Protein AF-A0A6V7JXX2-F1 (afdb_monomer)

Secondary structure (DSSP, 8-state):
--B-TTT-PBPSSPEEPS-SS--S-EESSHHHHHHHHHHHHHHHHHHHHHHHTT--HHHHHHHHHHHTS-HHHHHHHHHHHHH-------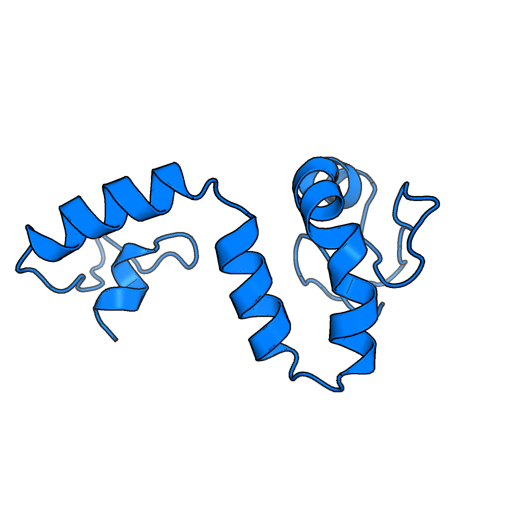-SSS---TT-GGGGGG-

Foldseek 3Di:
DQAAPQPRHGAPPWAAAPDPQDRDHTHNDPVSNVVCVVLCVQCVVVPVVCVVVVDDPVVVVVVSLVSVDDPVVVVVVVVVLVVDPDQDDADPVRHDDPNDPSNVVND

Nearest PDB structures (foldseek):
  2odd-assembly1_A  TM=7.476E-01  e=8.663E-02  Homo sapiens
  4o6f-assembly1_A  TM=6.841E-01  e=1.217E-01  Homo sapiens
  3tg5-assembly1_A  TM=7.611E-01  e=3.152E-01  Homo sapiens
  6cby-assembly2_B  TM=7.091E-01  e=2.571E-01  Homo sapiens

pLDDT: mean 83.23, std 8.97, range [49.16, 96.44]

Radius of gyration: 16.43 Å; Cα contacts (8 Å, |Δi|>4): 95; chains: 1; bounding box: 39×27×43 Å

Mean predicted aligned error: 7.54 Å

Solvent-accessible surface area (backbone atoms only — not comparable to full-atom values): 6582 Å² total; per-residue (Å²): 95,62,36,12,73,65,78,61,48,72,32,89,61,68,31,72,57,98,48,94,88,58,87,79,58,20,15,62,37,70,71,42,38,64,71,30,45,70,49,45,68,76,39,54,85,53,50,59,61,48,62,73,65,69,56,53,71,65,56,56,51,53,52,51,68,52,69,69,50,62,68,70,58,53,56,58,45,50,61,48,50,79,70,45,94,64,70,59,69,73,40,95,92,47,62,85,48,99,84,45,72,64,56,67,77,48,110

Structure (mmCIF, N/CA/C/O backbone):
data_AF-A0A6V7JXX2-F1
#
_entry.id   AF-A0A6V7JXX2-F1
#
loop_
_atom_site.group_PDB
_atom_site.id
_atom_site.type_symbol
_atom_site.label_atom_id
_atom_site.label_alt_id
_atom_site.label_comp_id
_atom_site.label_asym_id
_atom_site.label_entity_id
_atom_site.label_seq_id
_atom_site.pdbx_PDB_ins_code
_atom_site.Cartn_x
_atom_site.Cartn_y
_atom_site.Cartn_z
_atom_site.occupancy
_atom_site.B_iso_or_equiv
_atom_site.auth_seq_id
_atom_site.auth_comp_id
_atom_site.auth_asym_id
_atom_site.auth_atom_id
_atom_site.pdbx_PDB_model_num
ATOM 1 N N . LEU A 1 1 ? 7.738 6.524 -9.985 1.00 72.69 1 LEU A N 1
ATOM 2 C CA . LEU A 1 1 ? 8.682 5.479 -9.497 1.00 72.69 1 LEU A CA 1
ATOM 3 C C . LEU A 1 1 ? 9.775 6.013 -8.552 1.00 72.69 1 LEU A C 1
ATOM 5 O O . LEU A 1 1 ? 10.596 5.236 -8.075 1.00 72.69 1 LEU A O 1
ATOM 9 N N . THR A 1 2 ? 9.783 7.312 -8.229 1.00 86.31 2 THR A N 1
ATOM 10 C CA . THR A 1 2 ? 10.800 7.965 -7.380 1.00 86.31 2 THR A CA 1
ATOM 11 C C . THR A 1 2 ? 10.738 7.574 -5.907 1.00 86.31 2 THR A C 1
ATOM 13 O O . THR A 1 2 ? 11.728 7.729 -5.200 1.00 86.31 2 THR A O 1
ATOM 16 N N . ASN A 1 3 ? 9.598 7.076 -5.433 1.00 89.56 3 ASN A N 1
ATOM 17 C CA . ASN A 1 3 ? 9.363 6.701 -4.043 1.00 89.56 3 ASN A CA 1
ATOM 18 C C . ASN A 1 3 ? 8.833 5.268 -3.975 1.00 89.56 3 ASN A C 1
ATOM 20 O O . ASN A 1 3 ? 8.112 4.821 -4.869 1.00 89.56 3 ASN A O 1
ATOM 24 N N . CYS A 1 4 ? 9.190 4.562 -2.907 1.00 92.44 4 CYS A N 1
ATOM 25 C CA . CYS A 1 4 ? 8.699 3.228 -2.605 1.00 92.44 4 CYS A CA 1
ATOM 26 C C . CYS A 1 4 ? 7.184 3.265 -2.388 1.00 92.44 4 CYS A C 1
ATOM 28 O O . CYS A 1 4 ? 6.703 4.046 -1.568 1.00 92.44 4 CYS A O 1
ATOM 30 N N . HIS A 1 5 ? 6.443 2.394 -3.072 1.00 90.12 5 HIS A N 1
ATOM 31 C CA . HIS A 1 5 ? 4.984 2.349 -2.971 1.00 90.12 5 HIS A CA 1
ATOM 32 C C . HIS A 1 5 ? 4.485 1.930 -1.576 1.00 90.12 5 HIS A C 1
ATOM 34 O O . HIS A 1 5 ? 3.407 2.343 -1.159 1.00 90.12 5 HIS A O 1
ATOM 40 N N . TYR A 1 6 ? 5.304 1.186 -0.826 1.00 91.19 6 TYR A N 1
ATOM 41 C CA . TYR A 1 6 ? 4.980 0.741 0.530 1.00 91.19 6 TYR A CA 1
ATOM 42 C C . TYR A 1 6 ? 5.349 1.766 1.613 1.00 91.19 6 TYR A C 1
ATOM 44 O O . TYR A 1 6 ? 4.522 2.141 2.437 1.00 91.19 6 TYR A O 1
ATOM 52 N N . CYS A 1 7 ? 6.61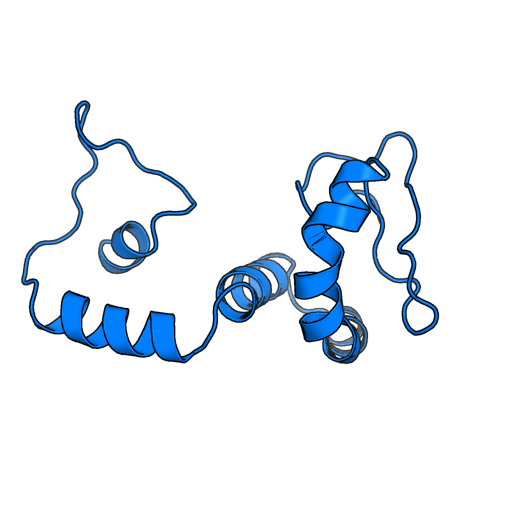5 2.200 1.651 1.00 90.50 7 CYS A N 1
ATOM 53 C CA . CYS A 1 7 ? 7.153 2.987 2.768 1.00 90.50 7 CYS A CA 1
ATOM 54 C C . CYS A 1 7 ? 7.395 4.464 2.440 1.00 90.50 7 CYS A C 1
ATOM 56 O O . CYS A 1 7 ? 7.904 5.193 3.289 1.00 90.50 7 CYS A O 1
ATOM 58 N N . PHE A 1 8 ? 7.098 4.895 1.210 1.00 88.44 8 PHE A N 1
ATOM 59 C CA . PHE A 1 8 ? 7.226 6.270 0.705 1.00 88.44 8 PHE A CA 1
ATOM 60 C C . PHE A 1 8 ? 8.637 6.879 0.718 1.00 88.44 8 PHE A C 1
ATOM 62 O O . PHE A 1 8 ? 8.836 7.984 0.206 1.00 88.44 8 PHE A O 1
ATOM 69 N N . LYS A 1 9 ? 9.651 6.159 1.215 1.00 90.69 9 LYS A N 1
ATOM 70 C CA . LYS A 1 9 ? 11.057 6.561 1.092 1.00 90.69 9 LYS A CA 1
ATOM 71 C C . LYS A 1 9 ? 11.442 6.689 -0.378 1.00 90.69 9 LYS A C 1
ATOM 73 O O . LYS A 1 9 ? 10.971 5.920 -1.216 1.00 90.69 9 LYS A O 1
ATOM 78 N N . LYS A 1 10 ? 12.321 7.642 -0.683 1.00 91.38 10 LYS A N 1
ATOM 79 C CA . LYS A 1 10 ? 12.883 7.800 -2.026 1.00 91.38 10 LYS A CA 1
ATOM 80 C C . LYS A 1 10 ? 13.586 6.503 -2.447 1.00 91.38 10 LYS A C 1
ATOM 82 O O . LYS A 1 10 ? 14.367 5.944 -1.679 1.00 91.38 10 LYS A O 1
ATOM 87 N N . ASN A 1 11 ? 13.303 6.031 -3.654 1.00 90.69 11 ASN A N 1
ATOM 88 C CA . ASN A 1 11 ? 14.006 4.907 -4.254 1.00 90.69 11 ASN A CA 1
ATOM 89 C C . ASN A 1 11 ? 15.382 5.389 -4.723 1.00 90.69 11 ASN A C 1
ATOM 91 O O . ASN A 1 11 ? 15.474 6.323 -5.516 1.00 90.69 11 ASN A O 1
ATOM 95 N N . ILE A 1 12 ? 16.439 4.749 -4.221 1.00 90.81 12 ILE A N 1
ATOM 96 C CA . ILE A 1 12 ? 17.807 4.916 -4.737 1.00 90.81 12 ILE A CA 1
ATOM 97 C C . ILE A 1 12 ? 18.047 3.892 -5.851 1.00 90.81 12 ILE A C 1
ATOM 99 O O . ILE A 1 12 ? 18.518 4.245 -6.923 1.00 90.81 12 ILE A O 1
ATOM 103 N N . SER A 1 13 ? 17.639 2.642 -5.611 1.00 90.50 13 SER A N 1
ATOM 104 C CA . SER A 1 13 ? 17.577 1.573 -6.606 1.00 90.50 13 SER A CA 1
ATOM 105 C C . SER A 1 13 ? 16.172 0.959 -6.563 1.00 90.50 13 SER A C 1
ATOM 107 O O . SER A 1 13 ? 15.826 0.320 -5.563 1.00 90.50 13 SER A O 1
ATOM 109 N N . PRO A 1 14 ? 15.304 1.242 -7.552 1.00 90.50 14 PRO A N 1
ATOM 110 C CA . PRO A 1 14 ? 13.932 0.759 -7.545 1.00 90.50 14 PRO A CA 1
ATOM 111 C C . PRO A 1 14 ? 13.890 -0.747 -7.812 1.00 90.50 14 PRO A C 1
ATOM 113 O O . PRO A 1 14 ? 14.407 -1.244 -8.807 1.00 90.50 14 PRO A O 1
ATOM 116 N N . PHE A 1 15 ? 13.215 -1.463 -6.926 1.00 93.19 15 PHE A N 1
ATOM 117 C CA . PHE A 1 15 ? 12.876 -2.864 -7.079 1.00 93.19 15 PHE A CA 1
ATOM 118 C C . PHE A 1 15 ? 11.466 -2.982 -7.682 1.00 93.19 15 PHE A C 1
ATOM 120 O O . PHE A 1 15 ? 10.542 -2.333 -7.175 1.00 93.19 15 PHE A O 1
ATOM 127 N N . PRO A 1 16 ? 11.269 -3.763 -8.756 1.00 90.31 16 PRO A N 1
ATOM 128 C CA . PRO A 1 16 ? 9.987 -3.822 -9.448 1.00 90.31 16 PRO A CA 1
ATOM 129 C C . PRO A 1 16 ? 8.906 -4.496 -8.596 1.00 90.31 16 PRO A C 1
ATOM 131 O O . PRO A 1 16 ? 9.186 -5.258 -7.663 1.00 90.31 16 PRO A O 1
ATOM 134 N N . ALA A 1 17 ? 7.644 -4.227 -8.930 1.00 85.19 17 ALA A N 1
ATOM 135 C CA . ALA A 1 17 ? 6.552 -5.067 -8.460 1.00 85.19 17 ALA A CA 1
ATOM 136 C C . ALA A 1 17 ? 6.663 -6.470 -9.074 1.00 85.19 17 ALA A C 1
ATOM 138 O O . ALA A 1 17 ? 7.067 -6.617 -10.222 1.00 85.19 17 ALA A O 1
ATOM 139 N N . ALA A 1 18 ? 6.286 -7.499 -8.313 1.00 84.38 18 ALA A N 1
ATOM 140 C CA . ALA A 1 18 ? 6.068 -8.844 -8.850 1.00 84.38 18 ALA A CA 1
ATOM 141 C C . ALA A 1 18 ? 4.638 -8.917 -9.407 1.00 84.38 18 ALA A C 1
ATOM 143 O O . ALA A 1 18 ? 3.779 -9.592 -8.846 1.00 84.38 18 ALA A O 1
ATOM 144 N N . CYS A 1 19 ? 4.357 -8.092 -10.413 1.00 88.19 19 CYS A N 1
ATOM 145 C CA . CYS A 1 19 ? 3.030 -7.903 -10.975 1.00 88.19 19 CYS A CA 1
ATOM 146 C C . CYS A 1 19 ? 3.139 -7.762 -12.490 1.00 88.19 19 CYS A C 1
ATOM 148 O O . CYS A 1 19 ? 3.824 -6.864 -12.973 1.00 88.19 19 CYS A O 1
ATOM 150 N N . ASP A 1 20 ? 2.412 -8.607 -13.215 1.00 87.25 20 ASP A N 1
ATOM 151 C CA . ASP A 1 20 ? 2.431 -8.616 -14.681 1.00 8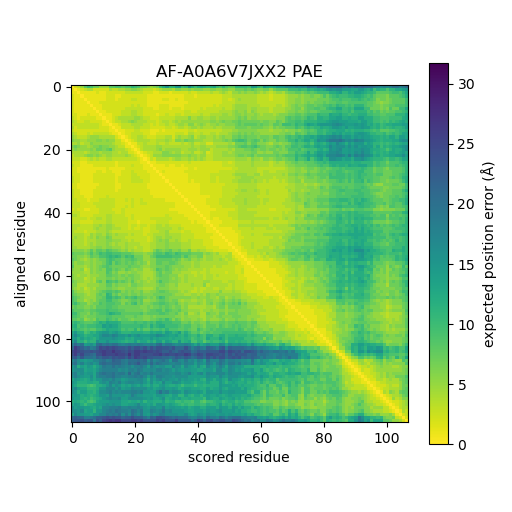7.25 20 ASP A CA 1
ATOM 152 C C . ASP A 1 20 ? 1.375 -7.677 -15.289 1.00 87.25 20 ASP A C 1
ATOM 154 O O . ASP A 1 20 ? 1.330 -7.475 -16.499 1.00 87.25 20 ASP A O 1
ATOM 158 N N . THR A 1 21 ? 0.514 -7.084 -14.454 1.00 85.81 21 THR A N 1
ATOM 159 C CA . THR A 1 21 ? -0.587 -6.210 -14.889 1.00 85.81 21 THR A CA 1
ATOM 160 C C . THR A 1 21 ? -0.281 -4.725 -14.731 1.00 85.81 21 THR A C 1
ATOM 162 O O . THR A 1 21 ? -0.994 -3.896 -15.294 1.00 85.81 21 THR A O 1
ATOM 165 N N . CYS A 1 22 ? 0.759 -4.348 -13.979 1.00 84.94 22 CYS A N 1
ATOM 166 C CA . CYS A 1 22 ? 1.127 -2.946 -13.815 1.00 84.94 22 CYS A CA 1
ATOM 167 C C . CYS A 1 22 ? 2.644 -2.726 -13.812 1.00 84.94 22 CYS A C 1
ATOM 169 O O . CYS A 1 22 ? 3.407 -3.484 -13.224 1.00 84.94 22 CYS A O 1
ATOM 171 N N . ALA A 1 23 ? 3.067 -1.616 -14.421 1.00 85.38 23 ALA A N 1
ATOM 172 C CA . ALA A 1 23 ? 4.463 -1.165 -14.453 1.00 85.38 23 ALA A CA 1
ATOM 173 C C . ALA A 1 23 ? 4.653 0.211 -13.775 1.00 85.38 23 ALA A C 1
ATOM 175 O O . ALA A 1 23 ? 5.653 0.897 -13.973 1.00 85.38 23 ALA A O 1
ATOM 176 N N . ILE A 1 24 ? 3.663 0.644 -12.988 1.00 85.69 24 ILE A N 1
ATOM 177 C CA . ILE A 1 24 ? 3.517 2.032 -12.506 1.00 85.69 24 ILE A CA 1
ATOM 178 C C . ILE A 1 24 ? 3.942 2.236 -11.045 1.00 85.69 24 ILE A C 1
ATOM 180 O O . ILE A 1 24 ? 3.887 3.356 -10.530 1.00 85.69 24 ILE A O 1
ATOM 184 N N . ILE A 1 25 ? 4.402 1.177 -10.374 1.00 90.25 25 ILE A N 1
ATOM 185 C CA . ILE A 1 25 ? 4.8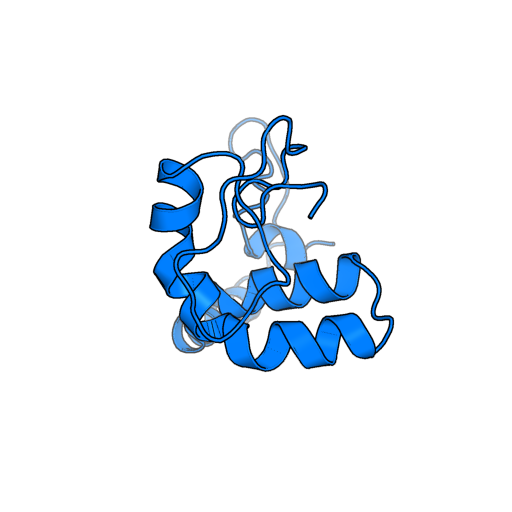97 1.219 -8.993 1.00 90.25 25 ILE A CA 1
ATOM 186 C C . ILE A 1 25 ? 6.273 0.554 -8.863 1.00 90.25 25 ILE A C 1
ATOM 188 O O . ILE A 1 25 ? 6.649 -0.305 -9.655 1.00 90.25 25 ILE A O 1
ATOM 192 N N . ALA A 1 26 ? 7.026 0.959 -7.842 1.00 93.81 26 ALA A N 1
ATOM 193 C CA . ALA A 1 26 ? 8.299 0.351 -7.470 1.00 93.81 26 ALA A CA 1
ATOM 194 C C . ALA A 1 26 ? 8.496 0.414 -5.957 1.00 93.81 26 ALA A C 1
ATOM 196 O O . ALA A 1 26 ? 7.899 1.241 -5.262 1.00 93.81 26 ALA A O 1
ATOM 197 N N . TYR A 1 27 ? 9.386 -0.431 -5.460 1.00 95.31 27 TYR A N 1
ATOM 198 C CA . TYR A 1 27 ? 9.714 -0.580 -4.051 1.00 95.31 27 TYR A CA 1
ATOM 199 C C . TYR A 1 27 ? 11.189 -0.282 -3.805 1.00 95.31 27 TYR A C 1
ATOM 201 O O . TYR A 1 27 ? 12.010 -0.388 -4.706 1.00 95.31 27 TYR A O 1
ATOM 209 N N . CYS A 1 28 ? 11.558 0.053 -2.570 1.00 96.00 28 CYS A N 1
ATOM 210 C CA . CYS A 1 28 ? 12.969 0.231 -2.220 1.00 96.00 28 CYS A CA 1
ATOM 211 C C . CYS A 1 28 ? 13.683 -1.094 -1.901 1.00 96.00 28 CYS A C 1
ATOM 213 O O . CYS A 1 28 ? 14.897 -1.104 -1.731 1.00 96.00 28 CYS A O 1
ATOM 215 N N . SER A 1 29 ? 12.941 -2.194 -1.724 1.00 96.06 29 SER A N 1
ATOM 216 C CA . SER A 1 29 ? 13.491 -3.519 -1.417 1.00 96.06 29 SER A CA 1
ATOM 217 C C . SER A 1 29 ? 12.459 -4.635 -1.643 1.00 96.06 29 SER A C 1
ATOM 219 O O . SER A 1 29 ? 11.254 -4.357 -1.589 1.00 96.06 29 SER A O 1
ATOM 221 N N . PRO A 1 30 ? 12.898 -5.904 -1.795 1.00 95.81 30 PRO A N 1
ATOM 222 C CA . PRO A 1 30 ? 11.998 -7.061 -1.855 1.00 95.81 30 PRO A CA 1
ATOM 223 C C . PRO A 1 30 ? 11.078 -7.153 -0.634 1.00 95.81 30 PRO A C 1
ATOM 225 O O . PRO A 1 30 ? 9.882 -7.370 -0.771 1.00 95.81 30 PRO A O 1
ATOM 228 N N . LYS A 1 31 ? 11.598 -6.847 0.563 1.00 96.44 31 LYS A N 1
ATOM 229 C CA . LYS A 1 31 ? 10.806 -6.812 1.802 1.00 96.44 31 LYS A CA 1
ATOM 230 C C . LYS A 1 31 ? 9.610 -5.857 1.713 1.00 96.44 31 LYS A C 1
ATOM 232 O O . LYS A 1 31 ? 8.540 -6.174 2.217 1.00 96.44 31 LYS A O 1
ATOM 237 N N . CYS A 1 32 ? 9.788 -4.683 1.102 1.00 95.44 32 CYS A N 1
ATOM 238 C CA . CYS A 1 32 ? 8.692 -3.728 0.922 1.00 95.44 32 CYS A CA 1
ATOM 239 C C . CYS A 1 32 ? 7.687 -4.202 -0.132 1.00 95.44 32 CYS A C 1
ATOM 241 O O . CYS A 1 32 ? 6.492 -4.023 0.072 1.00 95.44 32 CYS A O 1
ATOM 243 N N . ARG A 1 33 ? 8.162 -4.823 -1.221 1.00 94.88 33 ARG A N 1
ATOM 244 C CA . ARG A 1 33 ? 7.296 -5.444 -2.233 1.00 94.88 33 ARG A CA 1
ATOM 245 C C . ARG A 1 33 ? 6.404 -6.510 -1.600 1.00 94.88 33 ARG A C 1
ATOM 247 O O . ARG A 1 33 ? 5.192 -6.480 -1.778 1.00 94.88 33 ARG A O 1
ATOM 254 N N . ASP A 1 34 ? 7.003 -7.418 -0.839 1.00 94.94 34 ASP A N 1
ATOM 255 C CA . ASP A 1 34 ? 6.295 -8.562 -0.262 1.00 94.94 34 ASP A CA 1
ATOM 256 C C . ASP A 1 34 ? 5.312 -8.117 0.831 1.00 94.94 34 ASP A C 1
ATOM 258 O O . ASP A 1 34 ? 4.198 -8.631 0.911 1.00 94.94 34 ASP A O 1
ATOM 262 N N . ALA A 1 35 ? 5.677 -7.103 1.626 1.00 93.19 35 ALA A N 1
ATOM 263 C CA . ALA A 1 35 ? 4.785 -6.514 2.625 1.00 93.19 35 ALA A CA 1
ATOM 264 C C . ALA A 1 35 ? 3.556 -5.820 2.008 1.00 93.19 35 ALA A C 1
ATOM 266 O O . ALA A 1 35 ? 2.487 -5.814 2.621 1.00 93.19 35 ALA A O 1
ATOM 267 N N . ASP A 1 36 ? 3.692 -5.246 0.811 1.00 91.69 36 ASP A N 1
ATOM 268 C CA . ASP A 1 36 ? 2.613 -4.528 0.125 1.00 91.69 36 ASP A CA 1
ATOM 26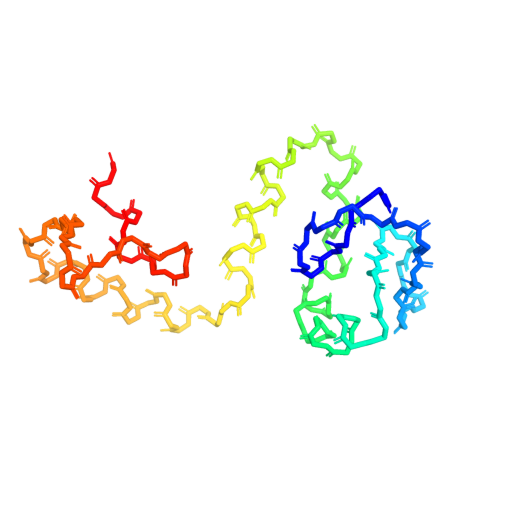9 C C . ASP A 1 36 ? 1.802 -5.415 -0.827 1.00 91.69 36 ASP A C 1
ATOM 271 O O . ASP A 1 36 ? 0.753 -4.986 -1.294 1.00 91.69 36 ASP A O 1
ATOM 275 N N . ALA A 1 37 ? 2.226 -6.657 -1.090 1.00 90.12 37 ALA A N 1
ATOM 276 C CA . ALA A 1 37 ? 1.653 -7.519 -2.128 1.00 90.12 37 ALA A CA 1
ATOM 277 C C . ALA A 1 37 ? 0.117 -7.618 -2.075 1.00 90.12 37 ALA A C 1
ATOM 279 O O . ALA A 1 37 ? -0.555 -7.495 -3.098 1.00 90.12 37 ALA A O 1
ATOM 280 N N . LYS A 1 38 ? -0.458 -7.771 -0.874 1.00 88.56 38 LYS A N 1
ATOM 281 C CA . LYS A 1 38 ? -1.917 -7.834 -0.694 1.00 88.56 38 LYS A CA 1
ATOM 282 C C . LYS A 1 38 ? -2.609 -6.494 -0.947 1.00 88.56 38 LYS A C 1
ATOM 284 O O . LYS A 1 38 ? -3.697 -6.478 -1.513 1.00 88.56 38 LYS A O 1
ATOM 289 N N . ALA A 1 39 ? -2.021 -5.390 -0.487 1.00 87.31 39 ALA A N 1
ATOM 290 C CA . ALA A 1 39 ? -2.579 -4.064 -0.728 1.00 87.31 39 ALA A CA 1
ATOM 291 C C . ALA A 1 39 ? -2.506 -3.753 -2.222 1.00 87.31 39 ALA A C 1
ATOM 293 O O . ALA A 1 39 ? -3.534 -3.507 -2.840 1.00 87.31 39 ALA A O 1
ATOM 294 N N . HIS A 1 40 ? -1.332 -3.925 -2.825 1.00 90.31 40 HIS A N 1
ATOM 295 C CA . HIS A 1 40 ? -1.131 -3.786 -4.255 1.00 90.31 40 HIS A CA 1
ATOM 296 C C . HIS A 1 40 ? -2.138 -4.601 -5.082 1.00 90.31 40 HIS A C 1
ATOM 298 O O . HIS A 1 40 ? -2.733 -4.043 -5.995 1.00 90.31 40 HIS A O 1
ATOM 304 N N . ALA A 1 41 ? -2.401 -5.868 -4.746 1.00 89.75 41 ALA A N 1
ATOM 305 C CA . ALA A 1 41 ? -3.388 -6.683 -5.462 1.00 89.75 41 ALA A CA 1
ATOM 306 C C . ALA A 1 41 ? -4.800 -6.062 -5.469 1.00 89.75 41 ALA A C 1
ATOM 308 O O . ALA A 1 41 ? -5.491 -6.120 -6.483 1.00 89.75 41 ALA A O 1
ATOM 309 N N . ASN A 1 42 ? -5.213 -5.418 -4.372 1.00 87.12 42 ASN A N 1
ATOM 310 C CA . ASN A 1 42 ? -6.500 -4.716 -4.298 1.00 87.12 42 ASN A CA 1
ATOM 311 C C . ASN A 1 42 ? -6.487 -3.379 -5.063 1.00 87.12 42 ASN A C 1
ATOM 313 O O . ASN A 1 42 ? -7.532 -2.899 -5.492 1.00 87.12 42 ASN A O 1
ATOM 317 N N . GLU A 1 43 ? -5.312 -2.765 -5.199 1.00 87.56 43 GLU A N 1
ATOM 318 C CA . GLU A 1 43 ? -5.108 -1.439 -5.796 1.00 87.56 43 GLU A CA 1
ATOM 319 C C . GLU A 1 43 ? -4.803 -1.496 -7.299 1.00 87.56 43 GLU A C 1
ATOM 321 O O . GLU A 1 43 ? -5.042 -0.534 -8.025 1.00 87.56 43 GLU A O 1
ATOM 326 N N . CYS A 1 44 ? -4.266 -2.613 -7.786 1.00 90.19 44 CYS A N 1
ATOM 327 C CA . CYS A 1 44 ? -3.568 -2.694 -9.067 1.00 90.19 44 CYS A CA 1
ATOM 328 C C . CYS A 1 44 ? -4.400 -2.167 -10.245 1.00 90.19 44 CYS A C 1
ATOM 330 O O . CYS A 1 44 ? -3.941 -1.311 -11.002 1.00 90.19 44 CYS A O 1
ATOM 332 N N . ASN A 1 45 ? -5.660 -2.595 -10.327 1.00 88.62 45 ASN A N 1
ATOM 333 C CA . ASN A 1 45 ? -6.562 -2.238 -11.423 1.00 88.62 45 ASN A CA 1
ATOM 334 C C . ASN A 1 45 ? -6.981 -0.759 -11.420 1.00 88.62 45 ASN A C 1
ATOM 336 O O . ASN A 1 45 ? -7.369 -0.236 -12.461 1.00 88.62 45 ASN A O 1
ATOM 340 N N . ILE A 1 46 ? -6.908 -0.075 -10.273 1.00 86.44 46 ILE A N 1
ATOM 341 C CA . ILE A 1 46 ? -7.298 1.339 -10.157 1.00 86.44 46 ILE A CA 1
ATOM 342 C C . ILE A 1 46 ? -6.104 2.291 -10.257 1.00 86.44 46 ILE A C 1
ATOM 344 O O . ILE A 1 46 ? -6.283 3.454 -10.614 1.00 86.44 46 ILE A O 1
ATOM 348 N N . LEU A 1 47 ? -4.881 1.817 -9.989 1.00 85.81 47 LEU A N 1
ATOM 349 C CA . LEU A 1 47 ? -3.682 2.660 -9.993 1.00 85.81 47 LEU A CA 1
ATOM 350 C C . LEU A 1 47 ? -3.411 3.297 -11.364 1.00 85.81 47 LEU A C 1
ATOM 352 O O . LEU A 1 47 ? -3.002 4.453 -11.419 1.00 85.81 47 LEU A O 1
ATOM 356 N N . GLY A 1 48 ? -3.649 2.571 -12.462 1.00 86.25 48 GLY A N 1
ATOM 357 C CA . GLY A 1 48 ? -3.466 3.088 -13.824 1.00 86.25 48 GLY A CA 1
ATOM 358 C C . GLY A 1 48 ? -4.399 4.264 -14.138 1.00 86.25 48 GLY A C 1
ATOM 359 O O . GLY A 1 48 ? -3.906 5.362 -14.404 1.00 86.25 48 GLY A O 1
ATOM 360 N N . PRO A 1 49 ? -5.730 4.078 -14.046 1.00 87.19 49 PRO A N 1
ATOM 361 C CA . PRO A 1 49 ? -6.700 5.159 -14.214 1.00 87.19 49 PRO A CA 1
ATOM 362 C C . PRO A 1 49 ? -6.434 6.371 -13.314 1.00 87.19 49 PRO A C 1
ATOM 364 O O . PRO A 1 49 ? -6.516 7.504 -13.779 1.00 87.19 49 PRO A O 1
ATOM 367 N N . LEU A 1 50 ? -6.062 6.146 -12.050 1.00 83.19 50 LEU A N 1
ATOM 368 C CA . LEU A 1 50 ? -5.752 7.221 -11.105 1.00 83.19 50 LEU A CA 1
ATOM 369 C C . LEU A 1 50 ? -4.502 8.025 -11.489 1.00 83.19 50 LEU A C 1
ATOM 371 O O . LEU A 1 50 ? -4.459 9.236 -11.279 1.00 83.19 50 LEU A O 1
ATOM 375 N N . TRP A 1 51 ? -3.486 7.372 -12.059 1.00 81.31 51 TRP A N 1
ATOM 376 C CA . TRP A 1 51 ? -2.318 8.081 -12.578 1.00 81.31 51 TRP A CA 1
ATOM 377 C C . TRP A 1 51 ? -2.650 8.899 -13.825 1.00 81.31 51 TRP A C 1
ATOM 379 O O . TRP A 1 51 ? -2.178 10.026 -13.963 1.00 81.31 51 TRP A O 1
ATOM 389 N N . LEU A 1 52 ? -3.479 8.352 -14.714 1.00 87.25 52 LEU A N 1
ATOM 390 C CA . LEU A 1 52 ? -3.891 9.023 -15.949 1.00 87.25 52 LEU A CA 1
ATOM 391 C C . LEU A 1 52 ? -4.861 10.184 -15.704 1.00 87.25 52 LEU A C 1
ATOM 393 O O . LEU A 1 52 ? -4.912 11.110 -16.508 1.00 87.25 52 LEU A O 1
ATOM 397 N N . SER A 1 53 ? -5.597 10.181 -14.591 1.00 87.88 53 SER A N 1
ATOM 398 C CA . SER A 1 53 ? -6.554 11.243 -14.264 1.00 87.88 53 SER A CA 1
ATOM 399 C C . SER A 1 53 ? -5.905 12.544 -13.780 1.00 87.88 53 SER A C 1
ATOM 401 O O . SER A 1 53 ? -6.622 13.459 -13.382 1.00 87.88 53 SER A O 1
ATOM 403 N N . ASN A 1 54 ? -4.569 12.619 -13.735 1.00 84.12 54 ASN A N 1
ATOM 404 C CA . ASN A 1 54 ? -3.816 13.741 -13.168 1.00 84.12 54 ASN A CA 1
ATOM 405 C C . ASN A 1 54 ? -4.243 14.082 -11.722 1.00 84.12 54 ASN A C 1
ATOM 407 O O . ASN A 1 54 ? -4.190 15.237 -11.292 1.00 84.12 54 ASN A O 1
ATOM 411 N N . ALA A 1 55 ? -4.711 13.077 -10.970 1.00 83.12 55 ALA A N 1
ATOM 412 C CA . ALA A 1 55 ? -5.095 13.255 -9.578 1.00 83.12 55 ALA A CA 1
ATOM 413 C C . ALA A 1 55 ? -3.869 13.635 -8.740 1.00 83.12 55 ALA A C 1
ATOM 415 O O . ALA A 1 55 ? -2.767 13.120 -8.947 1.00 83.12 55 ALA A O 1
ATOM 416 N N . SER A 1 56 ? -4.060 14.521 -7.759 1.00 83.19 56 SER A N 1
ATOM 417 C CA . SER A 1 56 ? -2.964 14.898 -6.866 1.00 83.19 56 SER A CA 1
ATOM 418 C C . SER A 1 56 ? -2.451 13.679 -6.093 1.00 83.19 56 SER A C 1
ATOM 420 O O . SER A 1 56 ? -3.212 12.768 -5.755 1.00 83.19 56 SER A O 1
ATOM 422 N N . ILE A 1 57 ? -1.167 13.688 -5.731 1.00 76.62 57 ILE A N 1
ATOM 423 C CA . ILE A 1 57 ? -0.581 12.638 -4.887 1.00 76.62 57 ILE A CA 1
ATOM 424 C C . ILE A 1 57 ? -1.356 12.461 -3.571 1.00 76.62 57 ILE A C 1
ATOM 426 O O . ILE A 1 57 ? -1.493 11.344 -3.080 1.00 76.62 57 ILE A O 1
ATOM 430 N N . THR A 1 58 ? -1.940 13.537 -3.037 1.00 82.38 58 THR A N 1
ATOM 431 C CA . THR A 1 58 ? -2.785 13.511 -1.838 1.00 82.38 58 THR A CA 1
ATOM 432 C C . THR A 1 58 ? -4.043 12.667 -2.046 1.00 82.38 58 THR A C 1
ATOM 434 O O . THR A 1 58 ? -4.414 11.903 -1.158 1.00 82.38 58 THR A O 1
ATOM 437 N N . CYS A 1 59 ? -4.665 12.733 -3.227 1.00 82.50 59 CYS A N 1
ATOM 438 C CA . CYS A 1 59 ? -5.810 11.888 -3.574 1.00 82.50 59 CYS A CA 1
ATOM 439 C C . CYS A 1 59 ? -5.417 10.405 -3.596 1.00 82.50 59 CYS A C 1
ATOM 441 O O . CYS A 1 59 ? -6.131 9.570 -3.043 1.00 82.50 59 CYS A O 1
ATOM 443 N N . LEU A 1 60 ? -4.253 10.079 -4.171 1.00 79.88 60 LEU A N 1
ATOM 444 C CA . LEU A 1 60 ? -3.739 8.705 -4.206 1.00 79.88 60 LEU A CA 1
ATO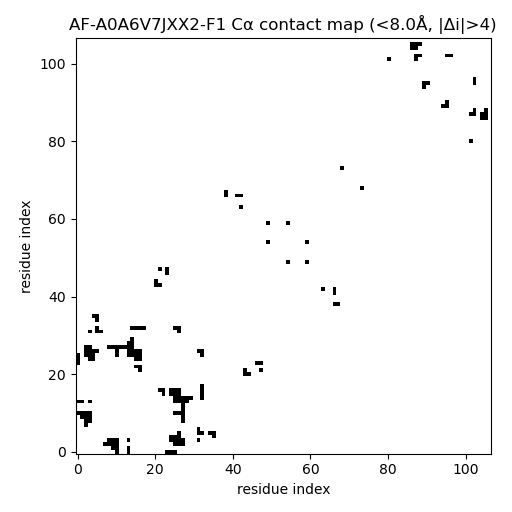M 445 C C . LEU A 1 60 ? -3.463 8.171 -2.793 1.00 79.88 60 LEU A C 1
ATOM 447 O O . LEU A 1 60 ? -3.818 7.037 -2.475 1.00 79.88 60 LEU A O 1
ATOM 451 N N . LEU A 1 61 ? -2.874 9.000 -1.927 1.00 81.31 61 LEU A N 1
ATOM 452 C CA . LEU A 1 61 ? -2.613 8.653 -0.528 1.00 81.31 61 LEU A CA 1
ATOM 453 C C . LEU A 1 61 ? -3.906 8.456 0.273 1.00 81.31 61 LEU A C 1
ATOM 455 O O . LEU A 1 61 ? -3.993 7.508 1.053 1.00 81.31 61 LEU A O 1
ATOM 459 N N . ALA A 1 62 ? -4.915 9.304 0.061 1.00 83.50 62 ALA A N 1
ATOM 460 C CA . ALA A 1 62 ? -6.218 9.169 0.707 1.00 83.50 62 ALA A CA 1
ATOM 461 C C . ALA A 1 62 ? -6.905 7.852 0.313 1.00 83.50 62 ALA A C 1
ATOM 463 O O . ALA A 1 62 ? -7.364 7.108 1.180 1.00 83.50 62 ALA A O 1
ATOM 464 N N . ILE A 1 63 ? -6.900 7.519 -0.982 1.00 81.12 63 ILE A N 1
ATOM 465 C CA . ILE A 1 63 ? -7.413 6.241 -1.490 1.00 81.12 63 ILE A CA 1
ATOM 466 C C . ILE A 1 63 ? -6.659 5.080 -0.828 1.00 81.12 63 ILE A C 1
ATOM 468 O O . ILE A 1 63 ? -7.291 4.205 -0.229 1.00 81.12 63 ILE A O 1
ATOM 472 N N . LYS A 1 64 ? -5.319 5.118 -0.825 1.00 81.31 64 LYS A N 1
ATOM 473 C CA . LYS A 1 64 ? -4.466 4.096 -0.194 1.00 81.31 64 LYS A CA 1
ATOM 474 C C . LYS A 1 64 ? -4.771 3.901 1.296 1.00 81.31 64 LYS A C 1
ATOM 476 O O . LYS A 1 64 ? -4.847 2.767 1.766 1.00 81.31 64 LYS A O 1
ATOM 481 N N . ALA A 1 65 ? -5.030 4.974 2.043 1.00 80.94 65 ALA A N 1
ATOM 482 C CA . ALA A 1 65 ? -5.394 4.891 3.459 1.00 80.94 65 ALA A CA 1
ATOM 483 C C . ALA A 1 65 ? -6.718 4.139 3.704 1.00 80.94 65 ALA A C 1
ATOM 485 O O . ALA A 1 65 ? -6.872 3.480 4.741 1.00 80.94 65 ALA A O 1
ATOM 486 N N . ILE A 1 66 ? -7.658 4.219 2.758 1.00 80.69 66 ILE A N 1
ATOM 487 C CA . ILE A 1 66 ? -8.962 3.553 2.829 1.00 80.69 66 ILE A CA 1
ATOM 488 C C . ILE A 1 66 ? -8.833 2.083 2.410 1.00 80.69 66 ILE A C 1
ATOM 490 O O . ILE A 1 66 ? -9.225 1.191 3.157 1.00 80.69 66 ILE A O 1
ATOM 494 N N . ILE A 1 67 ? -8.234 1.794 1.255 1.00 80.31 67 ILE A N 1
ATOM 495 C CA . ILE A 1 67 ? -8.225 0.435 0.679 1.00 80.31 67 ILE A CA 1
ATOM 496 C C . ILE A 1 67 ? -7.325 -0.562 1.427 1.00 80.31 67 ILE A C 1
ATOM 498 O O . ILE A 1 67 ? -7.504 -1.774 1.310 1.00 80.31 67 ILE A O 1
ATOM 502 N N . GLN A 1 68 ? -6.406 -0.079 2.269 1.00 79.19 68 GLN A N 1
ATOM 503 C CA . GLN A 1 68 ? -5.571 -0.929 3.123 1.00 79.19 68 GLN A CA 1
ATOM 504 C C . GLN A 1 68 ? -6.341 -1.685 4.218 1.00 79.19 68 GLN A C 1
ATOM 506 O O . GLN A 1 68 ? -5.776 -2.594 4.842 1.00 79.19 68 GLN A O 1
ATOM 511 N N . LYS A 1 69 ? -7.598 -1.322 4.516 1.00 81.06 69 LYS A N 1
ATOM 512 C CA . LYS A 1 69 ? -8.416 -1.997 5.537 1.00 81.06 69 LYS A CA 1
ATOM 513 C C . LYS A 1 69 ? -9.760 -2.454 4.955 1.00 81.06 69 LYS A C 1
ATOM 515 O O . LYS A 1 69 ? -10.342 -1.756 4.134 1.00 81.06 69 LYS A O 1
ATOM 520 N N . PRO A 1 70 ? -10.309 -3.595 5.411 1.00 83.31 70 PRO A N 1
ATOM 521 C CA . PRO A 1 70 ? -11.641 -4.020 4.995 1.00 83.31 70 PRO A CA 1
ATOM 522 C C . PRO A 1 70 ? -12.713 -3.009 5.412 1.00 83.31 70 PRO A C 1
ATOM 524 O O . PRO A 1 70 ? -12.668 -2.492 6.531 1.00 83.31 70 PRO A O 1
ATOM 527 N N . TYR A 1 71 ? -13.738 -2.830 4.576 1.00 85.06 71 TYR A N 1
ATOM 528 C CA . TYR A 1 71 ? -14.889 -1.964 4.863 1.00 85.06 71 TYR A CA 1
ATOM 529 C C . TYR A 1 71 ? -15.517 -2.227 6.243 1.00 85.06 71 TYR A C 1
ATOM 531 O O . TYR A 1 71 ? -15.808 -1.294 6.990 1.00 85.06 71 TYR A O 1
ATOM 539 N N . ALA A 1 72 ? -15.635 -3.500 6.639 1.00 88.19 72 ALA A N 1
ATOM 540 C CA . ALA A 1 72 ? -16.171 -3.893 7.943 1.00 88.19 72 ALA A CA 1
ATOM 541 C C . ALA A 1 72 ? -15.429 -3.248 9.130 1.00 88.19 72 ALA A C 1
ATOM 543 O O . ALA A 1 72 ? -16.041 -2.965 10.160 1.00 88.19 72 ALA A O 1
ATOM 544 N N . LYS A 1 73 ? -14.121 -2.980 8.993 1.00 86.06 73 LYS A N 1
ATOM 545 C CA . LYS A 1 73 ? -13.341 -2.283 10.021 1.00 86.06 73 LYS A CA 1
ATOM 546 C C . LYS A 1 73 ? -13.792 -0.829 10.159 1.00 86.06 73 LYS A C 1
ATOM 548 O O . LYS A 1 73 ? -13.969 -0.362 11.280 1.00 86.06 73 LYS A O 1
ATOM 553 N N . PHE A 1 74 ? -14.003 -0.136 9.042 1.00 84.88 74 PHE A N 1
ATOM 554 C CA . PHE A 1 74 ? -14.488 1.244 9.044 1.00 84.88 74 PHE A CA 1
ATOM 555 C C . PHE A 1 74 ? -15.927 1.345 9.542 1.00 84.88 74 PHE A C 1
ATOM 557 O O . PHE A 1 74 ? -16.227 2.252 10.308 1.00 84.88 74 PHE A O 1
ATOM 564 N N . LYS A 1 75 ? -16.793 0.378 9.209 1.00 86.94 75 LYS A N 1
ATOM 565 C CA . LYS A 1 75 ? -18.166 0.325 9.736 1.00 86.94 75 LYS A CA 1
ATOM 566 C C . LYS A 1 75 ? -18.191 0.261 11.270 1.00 86.94 75 LYS A C 1
ATOM 568 O O . LYS A 1 75 ? -18.821 1.100 11.902 1.00 86.94 75 LYS A O 1
ATOM 573 N N . LYS A 1 76 ? -17.425 -0.660 11.872 1.00 86.94 76 LYS A N 1
ATOM 574 C CA . LYS A 1 76 ? -17.279 -0.756 13.341 1.00 86.94 76 LYS A CA 1
ATOM 575 C C . LYS A 1 76 ? -16.685 0.516 13.954 1.00 86.94 76 LYS A C 1
ATOM 577 O O . LYS A 1 76 ? -17.035 0.918 15.061 1.00 86.94 76 LYS A O 1
ATOM 582 N N . MET A 1 77 ? -15.753 1.146 13.242 1.00 82.12 77 MET A N 1
ATOM 583 C CA . MET A 1 77 ? -15.129 2.385 13.691 1.00 82.12 77 MET A CA 1
ATOM 584 C C . MET A 1 77 ? -16.113 3.556 13.676 1.00 82.12 77 MET A C 1
ATOM 586 O O . MET A 1 77 ? -16.140 4.295 14.651 1.00 82.12 77 MET A O 1
ATOM 590 N N . LYS A 1 78 ? -16.954 3.680 12.641 1.00 82.75 78 LYS A N 1
ATOM 591 C CA . LYS A 1 78 ? -18.035 4.672 12.567 1.00 82.75 78 LYS A CA 1
ATOM 592 C C . LYS A 1 78 ? -18.958 4.568 13.782 1.00 82.75 78 LYS A C 1
ATOM 594 O O . LYS A 1 78 ? -19.143 5.556 14.477 1.00 82.75 78 LYS A O 1
ATOM 599 N N . GLU A 1 79 ? -19.417 3.358 14.100 1.00 82.38 79 GLU A N 1
ATOM 600 C CA . GLU A 1 79 ? -20.255 3.103 15.284 1.00 82.38 79 GLU A CA 1
ATOM 601 C C . GLU A 1 79 ? -19.558 3.500 16.594 1.00 82.38 79 GLU A C 1
ATOM 603 O O . GLU A 1 79 ? -20.207 3.926 17.545 1.00 82.38 79 GLU A O 1
ATOM 608 N N . THR A 1 80 ? -18.232 3.347 16.666 1.00 79.44 80 THR A N 1
ATOM 609 C CA . THR A 1 80 ? -17.450 3.770 17.834 1.00 79.44 80 THR A CA 1
ATOM 610 C C . THR A 1 80 ? -17.345 5.292 17.892 1.00 79.44 80 THR A C 1
ATOM 612 O O . THR A 1 80 ? -17.546 5.865 18.954 1.00 79.44 80 THR A O 1
ATOM 615 N N . ILE A 1 81 ? -17.047 5.948 16.770 1.00 75.44 81 ILE A N 1
ATOM 616 C CA . ILE A 1 81 ? -16.889 7.404 16.672 1.00 75.44 81 ILE A CA 1
ATOM 617 C C . ILE A 1 81 ? -18.201 8.111 17.027 1.00 75.44 81 ILE A C 1
ATOM 619 O O . ILE A 1 81 ? -18.191 8.968 17.898 1.00 75.44 81 ILE A O 1
ATOM 623 N N . GLU A 1 82 ? -19.329 7.687 16.452 1.00 76.06 82 GLU A N 1
ATOM 624 C CA . GLU A 1 82 ? -20.656 8.268 16.727 1.00 76.06 82 GLU A CA 1
ATOM 625 C C . GLU A 1 82 ? -21.059 8.161 18.206 1.00 76.06 82 GLU A C 1
ATOM 627 O O . GLU A 1 82 ? -21.780 9.009 18.720 1.00 76.06 82 GLU A O 1
ATOM 632 N N . LYS A 1 83 ? -20.581 7.127 18.909 1.00 71.56 83 LYS A N 1
ATOM 633 C CA . LYS A 1 83 ? -20.831 6.932 20.346 1.00 71.56 83 LYS A CA 1
ATOM 634 C C . LYS A 1 83 ? -19.837 7.666 21.243 1.00 71.56 83 LYS A C 1
ATOM 636 O O . LYS A 1 83 ? -20.074 7.770 22.445 1.00 71.56 83 LYS A O 1
ATOM 641 N N . THR A 1 84 ? -18.703 8.112 20.705 1.00 67.19 84 THR A N 1
ATOM 642 C CA . THR A 1 84 ? -17.635 8.724 21.496 1.00 67.19 84 THR A CA 1
ATOM 643 C C . THR A 1 84 ? -17.645 10.231 21.280 1.00 67.19 84 THR A C 1
ATOM 645 O O . THR A 1 84 ? -17.025 10.731 20.353 1.00 67.19 84 THR A O 1
ATOM 648 N N . ASP A 1 85 ? -18.257 10.971 22.202 1.00 57.44 85 ASP A N 1
ATOM 649 C CA . ASP A 1 85 ? -18.312 12.447 22.188 1.00 57.44 85 ASP A CA 1
ATOM 650 C C . ASP A 1 85 ? -16.950 13.126 22.493 1.00 57.44 85 ASP A C 1
ATOM 652 O O . ASP A 1 85 ? -16.846 14.313 22.791 1.00 57.44 85 ASP A O 1
ATOM 656 N N . LYS A 1 86 ? -15.853 12.355 22.493 1.00 62.38 86 LYS A N 1
ATOM 657 C CA . LYS A 1 86 ? -14.514 12.830 22.859 1.00 62.38 86 LYS A CA 1
ATOM 658 C C . LYS A 1 86 ? -13.626 12.906 21.627 1.00 62.38 86 LYS A C 1
ATOM 660 O O . LYS A 1 86 ? -13.152 11.886 21.129 1.00 62.38 86 LYS A O 1
ATOM 665 N N . LEU A 1 87 ? -13.333 14.136 21.212 1.00 65.69 87 LEU A N 1
ATOM 666 C CA . LEU A 1 87 ? -12.244 14.462 20.294 1.00 65.69 87 LEU A CA 1
ATOM 667 C C . LEU A 1 87 ? -10.937 13.842 20.822 1.00 65.69 87 LEU A C 1
ATOM 669 O O . LEU A 1 87 ? -10.523 14.113 21.951 1.00 65.69 87 LEU A O 1
ATOM 673 N N . PHE A 1 88 ? -10.287 12.998 20.018 1.00 72.88 88 PHE A N 1
ATOM 674 C CA . PHE A 1 88 ? -8.899 12.579 20.234 1.00 72.88 88 PHE A CA 1
ATOM 675 C C . PHE A 1 88 ? -8.017 13.816 20.464 1.00 72.88 88 PHE A C 1
ATOM 677 O O . PHE A 1 88 ? -7.940 14.683 19.595 1.00 72.88 88 PHE A O 1
ATOM 684 N N . LYS A 1 89 ? -7.354 13.881 21.624 1.00 75.12 89 LYS A N 1
ATOM 685 C CA . LYS A 1 89 ? -6.381 14.921 21.977 1.00 75.12 89 LYS A CA 1
ATOM 686 C C . LYS A 1 89 ? -5.006 14.268 22.139 1.00 75.12 89 LYS A C 1
ATOM 688 O O . LYS A 1 89 ? -4.870 13.414 23.018 1.00 75.12 89 LYS A O 1
ATOM 693 N N . PRO A 1 90 ? -4.005 14.630 21.317 1.00 79.06 90 PRO A N 1
ATOM 694 C CA . PRO A 1 90 ? -2.643 14.141 21.499 1.00 79.06 90 PRO A CA 1
ATOM 695 C C . PRO A 1 90 ? -2.109 14.524 22.887 1.00 79.06 90 PRO A C 1
ATOM 697 O O . PRO A 1 90 ? -2.232 15.678 23.298 1.00 79.06 90 PRO A O 1
ATOM 700 N N . SER A 1 91 ? -1.494 13.578 23.597 1.00 82.81 91 SER A N 1
ATOM 701 C CA . SER A 1 91 ? -0.791 13.822 24.867 1.00 82.81 91 SER A CA 1
ATOM 702 C C . SER A 1 91 ? 0.565 13.110 24.886 1.00 82.81 91 SER A C 1
ATOM 704 O O . SER A 1 91 ? 0.900 12.382 23.949 1.00 82.81 91 SER A O 1
ATOM 706 N N . LYS A 1 92 ? 1.363 13.300 25.947 1.00 84.25 92 LYS A N 1
ATOM 707 C CA . LYS A 1 92 ? 2.620 12.548 26.122 1.00 84.25 92 LYS A CA 1
ATOM 708 C C . LYS A 1 92 ? 2.367 11.042 26.254 1.00 84.25 92 LYS A C 1
ATOM 710 O O . LYS A 1 92 ? 3.142 10.244 25.740 1.00 84.25 92 LYS A O 1
ATOM 715 N N . GLU A 1 93 ? 1.270 10.665 26.900 1.00 85.25 93 GLU A N 1
ATOM 716 C CA . GLU A 1 93 ? 0.846 9.284 27.145 1.00 85.25 93 GLU A CA 1
ATOM 717 C C . GLU A 1 93 ? 0.153 8.678 25.915 1.00 85.25 93 GLU A C 1
ATOM 719 O O . GLU A 1 93 ? 0.199 7.466 25.705 1.00 85.25 93 GLU A O 1
ATOM 724 N 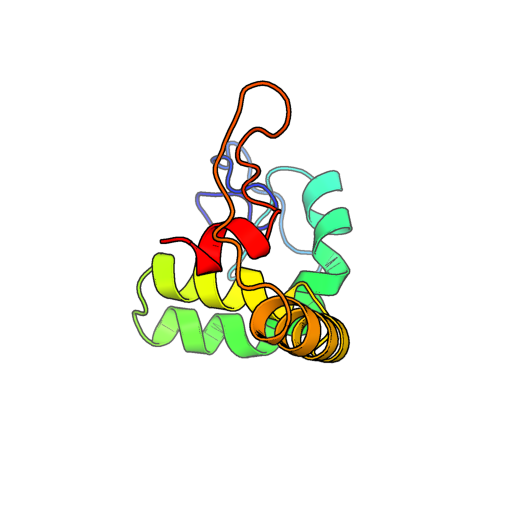N . ASN A 1 94 ? -0.461 9.521 25.076 1.00 78.75 94 ASN A N 1
ATOM 725 C CA . ASN A 1 94 ? -1.129 9.120 23.843 1.00 78.75 94 ASN A CA 1
ATOM 726 C C . ASN A 1 94 ? -0.695 10.002 22.653 1.00 78.75 94 ASN A C 1
ATOM 728 O O . ASN A 1 94 ? -1.442 10.896 22.235 1.00 78.75 94 ASN A O 1
ATOM 732 N N . PRO A 1 95 ? 0.522 9.790 22.113 1.00 82.88 95 PRO A N 1
ATOM 733 C CA . PRO A 1 95 ? 1.043 10.595 21.016 1.00 82.88 95 PRO A CA 1
ATOM 734 C C . PRO A 1 95 ? 0.280 10.337 19.713 1.00 82.88 95 PRO A C 1
ATOM 736 O O . PRO A 1 95 ? -0.243 9.243 19.486 1.00 82.88 95 PRO A O 1
ATOM 739 N N . PHE A 1 96 ? 0.274 11.329 18.817 1.00 78.44 96 PHE A N 1
ATOM 740 C CA . PHE A 1 96 ? -0.277 11.172 17.471 1.00 78.44 96 PHE A CA 1
ATOM 741 C C . PHE A 1 96 ? 0.452 10.052 16.721 1.00 78.44 96 PHE A C 1
ATOM 743 O O . PHE A 1 96 ? 1.681 10.041 16.614 1.00 78.44 96 PHE A O 1
ATOM 750 N N . LYS A 1 97 ? -0.320 9.120 16.165 1.00 77.75 97 LYS A N 1
ATOM 751 C CA . LYS A 1 97 ? 0.179 8.058 15.293 1.00 77.75 97 LYS A CA 1
ATOM 752 C C . LYS A 1 97 ? -0.541 8.193 13.964 1.00 77.75 97 LYS A C 1
ATOM 754 O O . LYS A 1 97 ? -1.761 8.123 13.934 1.00 77.75 97 LYS A O 1
ATOM 759 N N . GLY A 1 98 ? 0.195 8.306 12.858 1.00 70.19 98 GLY A N 1
ATOM 760 C CA . GLY A 1 98 ? -0.411 8.386 11.518 1.00 70.19 98 GLY A CA 1
ATOM 761 C C . GLY A 1 98 ? -1.244 7.152 11.132 1.00 70.19 98 GLY A C 1
ATOM 762 O O . GLY A 1 98 ? -2.004 7.188 10.174 1.00 70.19 98 GLY A O 1
ATOM 763 N N . THR A 1 99 ? -1.119 6.059 11.888 1.00 70.50 99 THR A N 1
ATOM 764 C CA . THR A 1 99 ? -1.928 4.842 11.757 1.00 70.50 99 THR A CA 1
ATOM 765 C C . THR A 1 99 ? -3.209 4.855 12.600 1.00 70.50 99 THR A C 1
ATOM 767 O O . THR A 1 99 ? -4.015 3.926 12.484 1.00 70.50 99 THR A O 1
ATOM 770 N N . ASP A 1 100 ? -3.405 5.863 13.454 1.00 75.81 100 ASP A N 1
ATOM 771 C CA . ASP A 1 100 ? -4.593 6.013 14.288 1.00 75.81 100 ASP A CA 1
ATOM 772 C C . ASP A 1 100 ? -5.667 6.821 13.557 1.00 75.81 100 ASP A C 1
ATOM 774 O O . ASP A 1 100 ? -5.653 8.050 13.509 1.00 75.81 100 ASP A O 1
ATOM 778 N N . TYR A 1 101 ? -6.639 6.099 13.007 1.00 73.31 101 TYR A N 1
ATOM 779 C CA . TYR A 1 101 ? -7.765 6.687 12.290 1.00 73.31 101 TYR A CA 1
ATOM 780 C C . TYR A 1 101 ? -8.623 7.611 13.175 1.00 73.31 101 TYR A C 1
ATOM 782 O O . TYR A 1 101 ? -9.277 8.507 12.649 1.00 73.31 101 TYR A O 1
ATOM 790 N N . LYS A 1 102 ? -8.604 7.442 14.510 1.00 71.94 102 LYS A N 1
ATOM 791 C CA . LYS A 1 102 ? -9.360 8.306 15.434 1.00 71.94 102 LYS A CA 1
ATOM 792 C C . LYS A 1 102 ? -8.831 9.736 15.460 1.00 71.94 102 LYS A C 1
ATOM 794 O O . LYS A 1 102 ? -9.598 10.654 15.725 1.00 71.94 102 LYS A O 1
ATOM 799 N N . ALA A 1 103 ? -7.548 9.930 15.163 1.00 70.06 103 ALA A N 1
ATOM 800 C CA . ALA A 1 103 ? -6.946 11.254 15.142 1.00 70.06 103 ALA A CA 1
ATOM 801 C C . ALA A 1 103 ? -7.471 12.132 13.991 1.00 70.06 103 ALA A C 1
ATOM 803 O O . ALA A 1 103 ? -7.455 13.351 14.114 1.00 70.06 103 ALA A O 1
ATOM 804 N N . PHE A 1 104 ? -7.974 11.533 12.903 1.00 66.62 104 PHE A N 1
ATOM 805 C CA . PHE A 1 104 ? -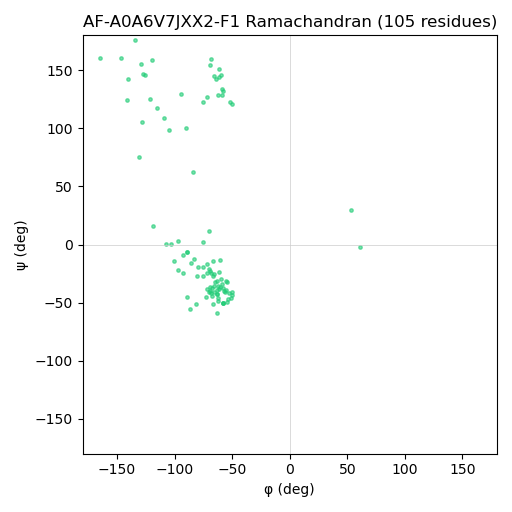8.514 12.273 11.755 1.00 66.62 104 PHE A CA 1
ATOM 806 C C . PHE A 1 104 ? -9.941 12.792 11.964 1.00 66.62 104 PHE A C 1
ATOM 808 O O . PHE A 1 104 ? -10.346 13.697 11.252 1.00 66.62 104 PHE A O 1
ATOM 815 N N . HIS A 1 105 ? -10.698 12.247 12.922 1.00 64.81 105 HIS A N 1
ATOM 816 C CA . HIS A 1 105 ? -12.023 12.778 13.274 1.00 64.81 105 HIS A CA 1
ATOM 817 C C . HIS A 1 105 ? -11.935 14.073 14.100 1.00 64.81 105 HIS A C 1
ATOM 819 O O . HIS A 1 105 ? -12.910 14.804 14.220 1.00 64.81 105 HIS A O 1
ATOM 825 N N . SER A 1 106 ? -10.780 14.334 14.715 1.00 56.19 106 SER A N 1
ATOM 826 C CA . SER A 1 106 ? -10.581 15.479 15.610 1.00 56.19 106 SER A CA 1
ATOM 827 C C . SER A 1 106 ? -9.932 16.697 14.959 1.00 56.19 106 SER A C 1
ATOM 829 O O . SER A 1 106 ? -9.613 17.644 15.679 1.00 56.19 106 SER A O 1
ATOM 831 N N . MET A 1 107 ? -9.672 16.641 13.651 1.00 49.16 107 MET A N 1
ATOM 832 C CA . MET A 1 107 ? -9.246 17.783 12.83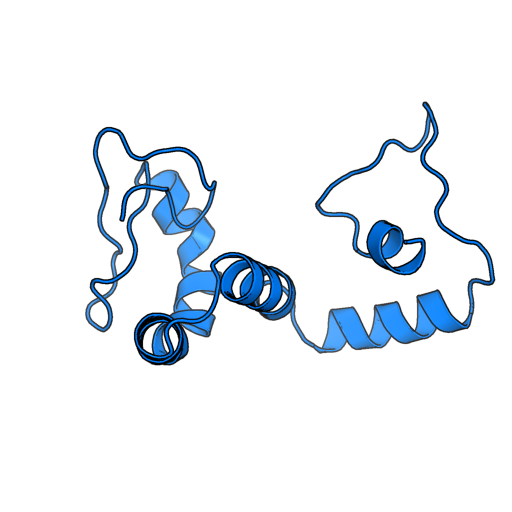7 1.00 49.16 107 MET A CA 1
ATOM 833 C C . MET A 1 107 ? -10.464 18.400 12.165 1.00 49.16 107 MET A C 1
ATOM 835 O O . MET A 1 107 ? -10.519 19.646 12.142 1.00 49.16 107 MET A O 1
#

InterPro domains:
  IPR002893 Zinc finger, MYND-type [PF01753] (4-44)
  IPR002893 Zinc finger, MYND-type [PS01360] (4-44)
  IPR002893 Zinc finger, MYND-type [PS50865] (4-44)
  IPR052097 SET and MYND domain-containing protein [PTHR46165] (2-104)

Sequence (107 aa):
LTNCHYCFKKNISPFPAACDTCAIIAYCSPKCRDADAKAHANECNILGPLWLSNASITCLLAIKAIIQKPYAKFKKMKETIEKTDKLFKPSKENPFKGTDYKAFHSM

Organism: NCBI:txid1563983